Protein AF-A0AAI9HNL2-F1 (afdb_monomer_lite)

Sequence (104 aa):
MLNRLVLVAGIALSFVAQSASLQGQQGGVINFYGALTEAPCTYKVSGNNVNAECYRSGETAKYNSSVQTDNKLNGTLIPDNIGEVNITPVSSDSEKHIVTVSYR

Organism: Morganella morganii (NCBI:txid582)

pLDDT: mean 80.94, std 11.44, range [54.16, 94.12]

Secondary structure (DSSP, 8-state):
-HHHHHHHHHHHHHHHHHHHTTTT----PPPP----PPPPPEEEEETTEEEEEEEETTEEEEEEEEB-TTS-BSS-SS-TTSEEEEEEEETTEEEEEEEEEEE-

Structure (mmCIF, N/CA/C/O backbone):
data_AF-A0AAI9HNL2-F1
#
_entry.id   AF-A0AAI9HNL2-F1
#
loop_
_atom_site.group_PDB
_atom_site.id
_atom_site.type_symbol
_atom_site.label_atom_id
_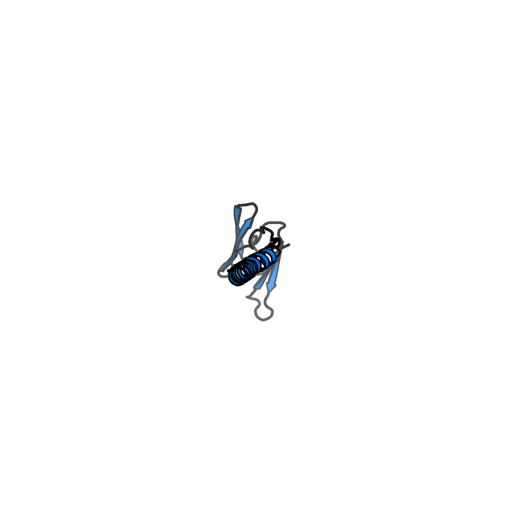atom_site.label_alt_id
_atom_site.label_comp_id
_atom_site.label_asym_id
_atom_site.label_entity_id
_atom_site.label_seq_id
_atom_site.pdbx_PDB_ins_code
_atom_site.Cartn_x
_atom_site.Cartn_y
_atom_site.Cartn_z
_atom_site.occupancy
_atom_site.B_iso_or_equiv
_atom_site.auth_seq_id
_atom_site.auth_comp_id
_atom_site.auth_asym_id
_atom_site.auth_atom_id
_atom_site.pdbx_PDB_model_num
ATOM 1 N N . MET A 1 1 ? 40.987 -43.021 -65.525 1.00 60.62 1 MET A N 1
ATOM 2 C CA . MET A 1 1 ? 41.093 -41.792 -64.698 1.00 60.62 1 MET A CA 1
ATOM 3 C C . MET A 1 1 ? 39.795 -40.981 -64.666 1.00 60.62 1 MET A C 1
ATOM 5 O O . MET A 1 1 ? 39.474 -40.447 -63.614 1.00 60.62 1 MET A O 1
ATOM 9 N N . LEU A 1 2 ? 39.003 -40.969 -65.747 1.00 68.19 2 LEU A N 1
ATOM 10 C CA . LEU A 1 2 ? 37.730 -40.237 -65.840 1.00 68.19 2 LEU A CA 1
ATOM 11 C C . LEU A 1 2 ? 36.677 -40.633 -64.779 1.00 68.19 2 LEU A C 1
ATOM 13 O O . LEU A 1 2 ? 36.124 -39.763 -64.118 1.00 68.19 2 LEU A O 1
ATOM 17 N N . ASN A 1 3 ? 36.486 -41.934 -64.514 1.00 63.53 3 ASN A N 1
ATOM 18 C CA . ASN A 1 3 ? 35.524 -42.409 -63.501 1.00 63.53 3 ASN A CA 1
ATOM 19 C C . ASN A 1 3 ? 35.817 -41.921 -62.073 1.00 63.53 3 ASN A C 1
ATOM 21 O O . ASN A 1 3 ? 34.895 -41.753 -61.285 1.00 63.53 3 ASN A O 1
ATOM 25 N N . ARG A 1 4 ? 37.090 -41.688 -61.726 1.00 68.50 4 ARG A N 1
ATOM 26 C CA . ARG A 1 4 ? 37.469 -41.182 -60.397 1.00 68.50 4 ARG A CA 1
ATOM 27 C C . ARG A 1 4 ? 37.178 -39.690 -60.251 1.00 68.50 4 ARG A C 1
ATOM 29 O O . ARG A 1 4 ? 36.759 -39.267 -59.183 1.00 68.50 4 ARG A O 1
ATOM 36 N N . LEU A 1 5 ? 37.344 -38.919 -61.326 1.00 71.44 5 LEU A N 1
ATOM 37 C CA . LEU A 1 5 ? 37.022 -37.489 -61.358 1.00 71.44 5 LEU A CA 1
ATOM 38 C C . LEU A 1 5 ? 35.517 -37.239 -61.220 1.00 71.44 5 LEU A C 1
ATOM 40 O O . LEU A 1 5 ? 35.119 -36.370 -60.453 1.00 71.44 5 LEU A O 1
ATOM 44 N N . VAL A 1 6 ? 34.686 -38.047 -61.886 1.00 74.19 6 VAL A N 1
ATOM 45 C CA . VAL A 1 6 ? 33.217 -37.954 -61.782 1.00 74.19 6 VAL A CA 1
ATOM 46 C C . VAL A 1 6 ? 32.737 -38.256 -60.360 1.00 74.19 6 VAL A C 1
ATOM 48 O O . VAL A 1 6 ? 31.861 -37.570 -59.842 1.00 74.19 6 VAL A O 1
ATOM 51 N N . LEU A 1 7 ? 33.348 -39.241 -59.700 1.00 71.12 7 LEU A N 1
ATOM 52 C CA . LEU A 1 7 ? 32.983 -39.644 -58.341 1.00 71.12 7 LEU A CA 1
ATOM 53 C C . LEU A 1 7 ? 33.368 -38.572 -57.307 1.00 71.12 7 LEU A C 1
ATOM 55 O O . LEU A 1 7 ? 32.564 -38.230 -56.443 1.00 71.12 7 LEU A O 1
ATOM 59 N N . VAL A 1 8 ? 34.559 -37.980 -57.442 1.00 72.75 8 VAL A N 1
ATOM 60 C CA . VAL A 1 8 ? 35.010 -36.867 -56.586 1.00 72.75 8 VAL A CA 1
ATOM 61 C C . VAL A 1 8 ? 34.155 -35.616 -56.807 1.00 72.75 8 VAL A C 1
ATOM 63 O O . VAL A 1 8 ? 33.771 -34.964 -55.837 1.00 72.75 8 VAL A O 1
ATOM 66 N N . ALA A 1 9 ? 33.794 -35.313 -58.057 1.00 71.69 9 ALA A N 1
ATOM 67 C CA . ALA A 1 9 ? 32.906 -34.197 -58.373 1.00 71.69 9 ALA A CA 1
ATOM 68 C C . ALA A 1 9 ? 31.492 -34.403 -57.803 1.00 71.69 9 ALA A C 1
ATOM 70 O O . ALA A 1 9 ? 30.932 -33.478 -57.220 1.00 71.69 9 ALA A O 1
ATOM 71 N N . GLY A 1 10 ? 30.935 -35.615 -57.900 1.00 69.38 10 GLY A N 1
ATOM 72 C CA . GLY A 1 10 ? 29.623 -35.943 -57.333 1.00 69.38 10 GLY A CA 1
ATOM 73 C C . GLY A 1 10 ? 29.584 -35.804 -55.809 1.00 69.38 10 GLY A C 1
ATOM 74 O O . GLY A 1 10 ? 28.655 -35.208 -55.264 1.00 69.38 10 GLY A O 1
ATOM 75 N N . ILE A 1 11 ? 30.629 -36.274 -55.120 1.00 68.75 11 ILE A N 1
ATOM 76 C CA . ILE A 1 11 ? 30.765 -36.116 -53.666 1.00 68.75 11 ILE A CA 1
ATOM 77 C C . ILE A 1 11 ? 30.866 -34.628 -53.297 1.00 68.75 11 ILE A C 1
ATOM 79 O O . ILE A 1 11 ? 30.130 -34.172 -52.427 1.00 68.75 11 ILE A O 1
ATOM 83 N N . ALA A 1 12 ? 31.701 -33.850 -53.991 1.00 64.12 12 ALA A N 1
ATOM 84 C CA . ALA A 1 12 ? 31.857 -32.419 -53.723 1.00 64.12 12 ALA A CA 1
ATOM 85 C C . ALA A 1 12 ? 30.545 -31.636 -53.918 1.00 64.12 12 ALA A C 1
ATOM 87 O O . ALA A 1 12 ? 30.173 -30.832 -53.065 1.00 64.12 12 ALA A O 1
ATOM 88 N N . LEU A 1 13 ? 29.800 -31.917 -54.992 1.00 62.84 13 LEU A N 1
ATOM 89 C CA . LEU A 1 13 ? 28.517 -31.264 -55.284 1.00 62.84 13 LEU A CA 1
ATOM 90 C C . LEU A 1 13 ? 27.426 -31.606 -54.253 1.00 62.84 13 LEU A C 1
ATOM 92 O O . LEU A 1 13 ? 26.567 -30.770 -53.966 1.00 62.84 13 LEU A O 1
ATOM 96 N N . SER A 1 14 ? 27.493 -32.793 -53.643 1.00 61.06 14 SER A N 1
ATOM 97 C CA . SER A 1 14 ? 26.554 -33.232 -52.598 1.00 61.06 14 SER A CA 1
ATOM 98 C C . SER A 1 14 ? 26.650 -32.385 -51.323 1.00 61.06 14 SER A C 1
ATOM 100 O O . SER A 1 14 ? 25.631 -32.129 -50.680 1.00 61.06 14 SER A O 1
ATOM 102 N N . PHE A 1 15 ? 27.856 -31.926 -50.964 1.00 60.06 15 PHE A N 1
ATOM 103 C CA . PHE A 1 15 ? 28.084 -31.081 -49.785 1.00 60.06 15 PHE A CA 1
ATOM 104 C C . PHE A 1 15 ? 27.625 -29.634 -50.001 1.00 60.06 15 PHE A C 1
ATOM 106 O O . PHE A 1 15 ? 27.078 -29.014 -49.089 1.00 60.06 15 PHE A O 1
ATOM 113 N N . VAL A 1 16 ? 27.782 -29.105 -51.219 1.00 60.91 16 VAL A N 1
ATOM 114 C CA . VAL A 1 16 ? 27.367 -27.731 -51.549 1.00 60.91 16 VAL A CA 1
ATOM 115 C C . VAL A 1 16 ? 25.838 -27.604 -51.536 1.00 60.91 16 VAL A C 1
ATOM 117 O O . VAL A 1 16 ? 25.308 -26.641 -50.983 1.00 60.91 16 VAL A O 1
ATOM 120 N N . ALA A 1 17 ? 25.114 -28.613 -52.033 1.00 59.00 17 ALA A N 1
ATOM 121 C CA . ALA A 1 17 ? 23.648 -28.623 -52.032 1.00 59.00 17 ALA A CA 1
ATOM 122 C C . ALA A 1 17 ? 2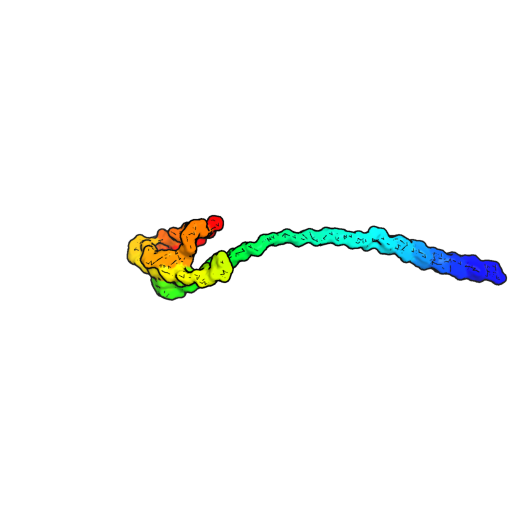3.032 -28.607 -50.615 1.00 59.00 17 ALA A C 1
ATOM 124 O O . ALA A 1 17 ? 22.017 -27.951 -50.394 1.00 59.00 17 ALA A O 1
ATOM 125 N N . GLN A 1 18 ? 23.667 -29.268 -49.640 1.00 54.84 18 GLN A N 1
ATOM 126 C CA . GLN A 1 18 ? 23.195 -29.313 -48.245 1.00 54.84 18 GLN A CA 1
ATOM 127 C C . GLN A 1 18 ? 23.475 -28.009 -47.478 1.00 54.84 18 GLN A C 1
ATOM 129 O O . GLN A 1 18 ? 22.719 -27.638 -46.579 1.00 54.84 18 GLN A O 1
ATOM 134 N N . SER A 1 19 ? 24.527 -27.272 -47.851 1.00 56.03 19 SER A N 1
ATOM 135 C CA . SER A 1 19 ? 24.809 -25.950 -47.271 1.00 56.03 19 SER A CA 1
ATOM 136 C C . SER A 1 19 ? 23.827 -24.865 -47.732 1.00 56.03 19 SER A C 1
ATOM 138 O O . SER A 1 19 ? 23.500 -23.966 -46.957 1.00 56.03 19 SER A O 1
ATOM 140 N N . ALA A 1 20 ? 23.285 -24.989 -48.950 1.00 55.91 20 ALA A N 1
ATOM 141 C CA . ALA A 1 20 ? 22.291 -24.061 -49.488 1.00 55.91 20 ALA A CA 1
ATOM 142 C C . ALA A 1 20 ? 20.913 -24.208 -48.811 1.00 55.91 20 ALA A C 1
ATOM 144 O O . ALA A 1 20 ? 20.202 -23.221 -48.631 1.00 55.91 20 ALA A O 1
ATOM 145 N N . SER A 1 21 ? 20.542 -25.417 -48.362 1.00 54.16 21 SER A N 1
ATOM 146 C CA . SER A 1 21 ? 19.265 -25.656 -47.665 1.00 54.16 21 SER A CA 1
ATOM 147 C C . SER A 1 21 ? 19.193 -25.081 -46.244 1.00 54.16 21 SER A C 1
ATOM 149 O O . SER A 1 21 ? 18.101 -24.948 -45.702 1.00 54.16 21 SER A O 1
ATOM 151 N N . LEU A 1 22 ? 20.327 -24.706 -45.641 1.00 54.31 22 LEU A N 1
ATOM 152 C CA . LEU A 1 22 ? 20.383 -24.110 -44.297 1.00 54.31 22 LEU A CA 1
ATOM 153 C C . LEU A 1 22 ? 20.330 -22.573 -44.308 1.00 54.31 22 LEU A C 1
ATOM 155 O O . LEU A 1 22 ? 20.127 -21.961 -43.263 1.00 54.31 22 LEU A O 1
ATOM 159 N N . GLN A 1 23 ? 20.455 -21.934 -45.475 1.00 55.44 23 GLN A N 1
ATOM 160 C CA . GLN A 1 23 ? 20.385 -20.471 -45.612 1.00 55.44 23 GLN A CA 1
ATOM 161 C C . GLN A 1 23 ? 18.955 -19.908 -45.507 1.00 55.44 23 GLN A C 1
ATOM 163 O O . GLN A 1 23 ? 18.787 -18.691 -45.406 1.00 55.44 23 GLN A O 1
ATOM 168 N N . GLY A 1 24 ? 17.939 -20.780 -45.512 1.00 56.44 24 GLY A N 1
ATOM 169 C CA . GLY A 1 24 ? 16.520 -20.412 -45.479 1.00 56.44 24 GLY A CA 1
ATOM 170 C C . GLY A 1 24 ? 15.890 -20.317 -44.088 1.00 56.44 24 GLY A C 1
ATOM 171 O O . GLY A 1 24 ? 14.786 -19.796 -43.972 1.00 56.44 24 GLY A O 1
ATOM 172 N N . GLN A 1 25 ? 16.564 -20.769 -43.027 1.00 61.84 25 GLN A N 1
ATOM 173 C CA . GLN A 1 25 ? 16.035 -20.667 -41.663 1.00 61.84 25 GLN A CA 1
ATOM 174 C C . GLN A 1 25 ? 16.663 -19.472 -40.944 1.00 61.84 25 GLN A C 1
ATOM 176 O O . GLN A 1 25 ? 17.417 -19.611 -39.984 1.00 61.84 25 GLN A O 1
ATOM 181 N N . GLN A 1 26 ? 16.394 -18.275 -41.466 1.00 68.19 26 GLN A N 1
ATOM 182 C CA . GLN A 1 26 ? 16.798 -17.025 -40.829 1.00 68.19 26 GLN A CA 1
ATOM 183 C C . GLN A 1 26 ? 15.741 -16.624 -39.800 1.00 68.19 26 GLN A C 1
ATOM 185 O O . GLN A 1 26 ? 14.543 -16.682 -40.068 1.00 68.19 26 GLN A O 1
ATOM 190 N N . GLY A 1 27 ? 16.217 -16.318 -38.592 1.00 74.06 27 GLY A N 1
ATOM 191 C CA . GLY A 1 27 ? 15.416 -16.130 -37.387 1.00 74.06 27 GLY A CA 1
ATOM 192 C C . GLY A 1 27 ? 14.294 -15.095 -37.499 1.00 74.06 27 GLY A C 1
ATOM 193 O O . GLY A 1 27 ? 14.252 -14.263 -38.399 1.00 74.06 27 GLY A O 1
ATOM 194 N N . GLY A 1 28 ? 13.369 -15.169 -36.543 1.00 80.12 28 GLY A N 1
ATOM 195 C CA . GLY A 1 28 ? 12.227 -14.264 -36.435 1.00 80.12 28 GLY A CA 1
ATOM 196 C C . GLY A 1 28 ? 12.467 -13.088 -35.488 1.00 80.12 28 GLY A C 1
ATOM 197 O O . GLY A 1 28 ? 13.501 -12.983 -34.830 1.00 80.12 28 GLY A O 1
ATOM 198 N N . VAL A 1 29 ? 11.468 -12.212 -35.395 1.00 85.50 29 VAL A N 1
ATOM 199 C CA . VAL A 1 29 ? 11.450 -11.082 -34.458 1.00 85.50 29 VAL A CA 1
ATOM 200 C C . VAL A 1 29 ? 10.771 -11.512 -33.158 1.00 85.50 29 VAL A C 1
ATOM 202 O O . VAL A 1 29 ? 9.649 -12.016 -33.187 1.00 85.50 29 VAL A O 1
ATOM 205 N N . ILE A 1 30 ? 11.426 -11.274 -32.019 1.00 82.75 30 ILE A N 1
ATOM 206 C CA . ILE A 1 30 ? 10.798 -11.366 -30.696 1.00 82.75 30 ILE A CA 1
ATOM 207 C C . ILE A 1 30 ? 10.457 -9.948 -30.250 1.00 82.75 30 ILE A C 1
ATOM 209 O O . ILE A 1 30 ? 11.346 -9.113 -30.100 1.00 82.75 30 ILE A O 1
ATOM 213 N N . ASN A 1 31 ? 9.171 -9.687 -30.028 1.00 87.88 31 ASN A N 1
ATOM 214 C CA . ASN A 1 31 ? 8.704 -8.432 -29.453 1.00 87.88 31 ASN A CA 1
ATOM 215 C C . ASN A 1 31 ? 8.406 -8.642 -27.968 1.00 87.88 31 ASN A C 1
ATOM 217 O O . ASN A 1 31 ? 7.630 -9.529 -27.611 1.00 87.88 31 ASN A O 1
ATOM 221 N N . PHE A 1 32 ? 9.009 -7.816 -27.115 1.00 90.00 32 PHE A N 1
ATOM 222 C CA . PHE A 1 32 ? 8.717 -7.771 -25.685 1.00 90.00 32 PHE A CA 1
ATOM 223 C C . PHE A 1 32 ? 7.826 -6.569 -25.393 1.00 90.00 32 PHE A C 1
ATOM 225 O O . PHE A 1 32 ? 8.108 -5.459 -25.841 1.00 90.00 32 PHE A O 1
ATOM 232 N N . TYR A 1 33 ? 6.773 -6.792 -24.614 1.00 89.62 33 TYR A N 1
ATOM 233 C CA . TYR A 1 33 ? 5.856 -5.752 -24.165 1.00 89.62 33 TYR A CA 1
ATOM 234 C C . TYR A 1 33 ? 5.836 -5.734 -22.641 1.00 89.62 33 TYR A C 1
ATOM 236 O O . TYR A 1 33 ? 5.791 -6.784 -22.002 1.00 89.62 33 TYR A O 1
ATOM 244 N N . GLY A 1 34 ? 5.860 -4.538 -22.064 1.00 83.38 34 GLY A N 1
ATOM 245 C CA . GLY A 1 34 ? 5.794 -4.334 -20.625 1.00 83.38 34 GLY A CA 1
ATOM 246 C C . GLY A 1 34 ? 5.577 -2.864 -20.296 1.00 83.38 34 GLY A C 1
ATOM 247 O O . GLY A 1 34 ? 5.790 -1.992 -21.138 1.00 83.38 34 GLY A O 1
ATOM 248 N N . ALA A 1 35 ? 5.152 -2.601 -19.067 1.00 82.69 35 ALA A N 1
ATOM 249 C CA . ALA A 1 35 ? 5.050 -1.263 -18.508 1.00 82.69 35 ALA A CA 1
ATOM 250 C C . ALA A 1 35 ? 5.894 -1.197 -17.234 1.00 82.69 35 ALA A C 1
ATOM 252 O O . ALA A 1 35 ? 5.896 -2.136 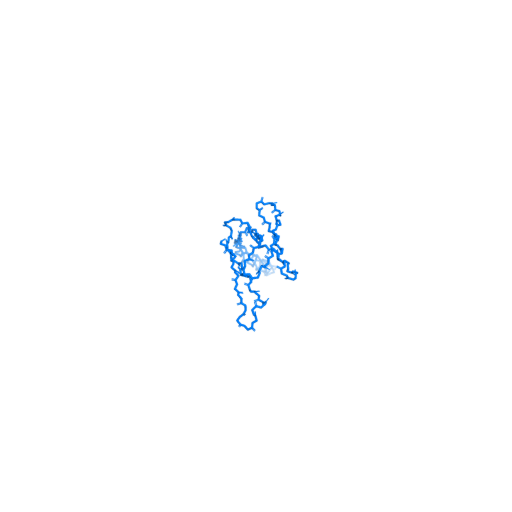-16.438 1.00 82.69 35 ALA A O 1
ATOM 253 N N . LEU A 1 36 ? 6.602 -0.084 -17.037 1.00 74.88 36 LEU A N 1
ATOM 254 C CA . LEU A 1 36 ? 7.216 0.228 -15.751 1.00 74.88 36 LEU A CA 1
ATOM 255 C C . LEU A 1 36 ? 6.135 0.842 -14.866 1.00 74.88 36 LEU A C 1
ATOM 257 O O . LEU A 1 36 ? 5.870 2.040 -14.935 1.00 74.88 36 LEU A O 1
ATOM 261 N N . THR A 1 37 ? 5.467 0.000 -14.084 1.00 80.50 37 THR A N 1
ATOM 262 C CA . THR A 1 37 ? 4.505 0.450 -13.080 1.00 80.50 37 THR A CA 1
ATOM 263 C C . THR A 1 37 ? 5.208 0.606 -11.745 1.00 80.50 37 THR A C 1
ATOM 265 O O . THR A 1 37 ? 5.983 -0.258 -11.332 1.00 80.50 37 THR A O 1
ATOM 268 N N . GLU A 1 38 ? 4.913 1.689 -11.047 1.00 81.00 38 GLU A N 1
ATOM 269 C CA . GLU A 1 38 ? 5.339 1.861 -9.664 1.00 81.00 38 GLU A CA 1
ATOM 270 C C . GLU A 1 38 ? 4.780 0.744 -8.770 1.00 81.00 38 GLU A C 1
ATOM 272 O O . GLU A 1 38 ? 3.644 0.292 -8.948 1.00 81.00 38 GLU A O 1
ATOM 277 N N . ALA A 1 39 ? 5.588 0.305 -7.805 1.00 80.06 39 ALA A N 1
ATOM 278 C CA . ALA A 1 39 ? 5.235 -0.774 -6.892 1.00 80.06 39 ALA A CA 1
ATOM 279 C C . ALA A 1 39 ? 4.023 -0.412 -6.004 1.00 80.06 39 ALA A C 1
ATOM 281 O O . ALA A 1 39 ? 3.803 0.765 -5.700 1.00 80.06 39 ALA A O 1
ATOM 282 N N . PRO A 1 40 ? 3.241 -1.409 -5.544 1.00 81.12 40 PRO A N 1
ATOM 283 C CA . PRO A 1 40 ? 2.231 -1.181 -4.513 1.00 81.12 40 PRO A CA 1
ATOM 284 C C . PRO A 1 40 ? 2.884 -0.699 -3.208 1.00 81.12 40 PRO A C 1
ATOM 286 O O . PRO A 1 40 ? 4.076 -0.915 -2.975 1.00 81.12 40 PRO A O 1
ATOM 289 N N . CYS A 1 41 ? 2.104 -0.060 -2.334 1.00 88.62 41 CYS A N 1
ATOM 290 C CA . CYS A 1 41 ? 2.622 0.358 -1.034 1.00 88.62 41 CYS A CA 1
ATOM 291 C C . CYS A 1 41 ? 2.924 -0.862 -0.150 1.00 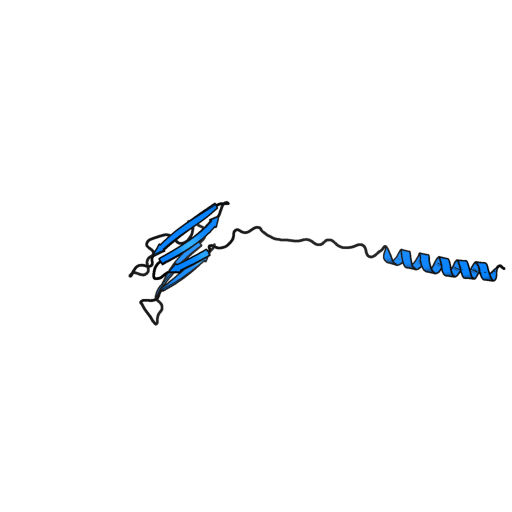88.62 41 CYS A C 1
ATOM 293 O O . CYS A 1 41 ? 2.220 -1.872 -0.191 1.00 88.62 41 CYS A O 1
ATOM 295 N N . THR A 1 42 ? 3.953 -0.755 0.686 1.00 91.56 42 THR A N 1
ATOM 296 C CA . THR A 1 42 ? 4.284 -1.759 1.704 1.00 91.56 42 THR A CA 1
ATOM 297 C C . THR A 1 42 ? 3.611 -1.398 3.019 1.00 91.56 42 THR A C 1
ATOM 299 O O . THR A 1 42 ? 3.673 -0.244 3.429 1.00 91.56 42 THR A O 1
ATOM 302 N N . TYR A 1 43 ? 3.014 -2.375 3.706 1.00 90.56 43 TYR A N 1
ATOM 303 C CA . TYR A 1 43 ? 2.291 -2.159 4.962 1.00 90.56 43 TYR A CA 1
ATOM 304 C C . TYR A 1 43 ? 2.934 -2.911 6.126 1.00 90.56 43 TYR A C 1
ATOM 306 O O . TYR A 1 43 ? 3.300 -4.081 6.006 1.00 90.56 43 TYR A O 1
ATOM 314 N N . LYS A 1 44 ? 3.012 -2.253 7.284 1.00 93.19 44 LYS A N 1
ATOM 315 C CA . LYS A 1 44 ? 3.423 -2.848 8.556 1.00 93.19 44 LYS A CA 1
ATOM 316 C C . LYS A 1 44 ? 2.387 -2.529 9.626 1.00 93.19 44 LYS A C 1
ATOM 318 O O . LYS A 1 44 ? 2.117 -1.363 9.903 1.00 93.19 44 LYS A O 1
ATOM 323 N N . VAL A 1 45 ? 1.847 -3.571 10.250 1.00 90.00 45 VAL A N 1
ATOM 324 C CA . VAL A 1 45 ? 0.846 -3.460 11.318 1.00 90.00 45 VAL A CA 1
ATOM 325 C C . VAL A 1 45 ? 1.494 -3.778 12.664 1.00 90.00 45 VAL A C 1
ATOM 327 O O . VAL A 1 45 ? 2.249 -4.744 12.779 1.00 90.00 45 VAL A O 1
ATOM 330 N N . SER A 1 46 ? 1.220 -2.958 13.678 1.00 90.00 46 SER A N 1
ATOM 331 C CA . SER A 1 46 ? 1.685 -3.154 15.055 1.00 90.00 46 SER A CA 1
ATOM 332 C C . SER A 1 46 ? 0.624 -2.660 16.038 1.00 90.00 46 SER A C 1
ATOM 334 O O . SER A 1 46 ? 0.471 -1.454 16.241 1.00 90.00 46 SER A O 1
ATOM 336 N N . GLY A 1 47 ? -0.105 -3.590 16.661 1.00 87.75 47 GLY A N 1
ATOM 337 C CA . GLY A 1 47 ? -1.303 -3.257 17.437 1.00 87.75 47 GLY A CA 1
ATOM 338 C C . GLY A 1 47 ? -2.350 -2.585 16.543 1.00 87.75 47 GLY A C 1
ATOM 339 O O . GLY A 1 47 ? -2.592 -3.049 15.432 1.00 87.75 47 GLY A O 1
ATOM 340 N N . ASN A 1 48 ? -2.905 -1.458 16.993 1.00 87.50 48 ASN A N 1
ATOM 341 C CA . ASN A 1 48 ? -3.870 -0.662 16.222 1.00 87.50 48 ASN A CA 1
ATOM 342 C C . ASN A 1 48 ? -3.215 0.277 15.199 1.00 87.50 48 ASN A C 1
ATOM 344 O O . ASN A 1 48 ? -3.922 0.984 14.484 1.00 87.50 48 ASN A O 1
ATOM 348 N N . ASN A 1 49 ? -1.881 0.316 15.130 1.00 90.69 49 ASN A N 1
ATOM 349 C CA . ASN A 1 49 ? -1.165 1.191 14.211 1.00 90.69 49 ASN A CA 1
ATOM 350 C C . ASN A 1 49 ? -0.846 0.469 12.903 1.00 90.69 49 ASN A C 1
ATOM 352 O O . ASN A 1 49 ? -0.346 -0.660 12.900 1.00 90.69 49 ASN A O 1
ATOM 356 N N . VAL A 1 50 ? -1.086 1.163 11.798 1.00 91.50 50 VAL A N 1
ATOM 357 C CA . VAL A 1 50 ? -0.794 0.726 10.439 1.00 91.50 50 VAL A CA 1
ATOM 358 C C . VAL A 1 50 ? 0.102 1.779 9.801 1.00 91.50 50 VAL A C 1
ATOM 360 O O . VAL A 1 50 ? -0.292 2.934 9.646 1.00 91.50 50 VAL A O 1
ATOM 363 N N . ASN A 1 51 ? 1.308 1.368 9.426 1.00 93.50 51 ASN A N 1
ATOM 364 C CA . ASN A 1 51 ? 2.250 2.207 8.697 1.00 93.50 51 ASN A CA 1
ATOM 365 C C . ASN A 1 51 ? 2.347 1.707 7.259 1.00 93.50 51 ASN A C 1
ATOM 367 O O . ASN A 1 51 ? 2.518 0.507 7.034 1.00 93.50 51 ASN A O 1
ATOM 371 N N . ALA A 1 52 ? 2.263 2.623 6.305 1.00 93.00 52 ALA A N 1
ATOM 372 C CA . ALA A 1 52 ? 2.395 2.358 4.887 1.00 93.00 52 ALA A CA 1
ATOM 373 C C . ALA A 1 52 ? 3.572 3.143 4.298 1.00 93.00 52 ALA A C 1
ATOM 375 O O . ALA A 1 52 ? 3.785 4.307 4.633 1.00 93.00 52 ALA A O 1
ATOM 376 N N . GLU A 1 53 ? 4.321 2.518 3.398 1.00 94.12 53 GLU A N 1
ATOM 377 C CA . GLU A 1 53 ? 5.367 3.167 2.608 1.00 94.12 53 GLU A CA 1
ATOM 378 C C . GLU A 1 53 ? 5.031 3.016 1.126 1.00 94.12 53 GLU A C 1
ATOM 380 O O . GLU A 1 53 ? 4.895 1.899 0.626 1.00 94.12 53 GLU A O 1
ATOM 385 N N . CYS A 1 54 ? 4.871 4.136 0.426 1.00 91.25 54 CYS A N 1
ATOM 386 C CA . CYS A 1 54 ? 4.498 4.167 -0.985 1.00 91.25 54 CYS A CA 1
ATOM 387 C C . CYS A 1 54 ? 5.615 4.827 -1.796 1.00 91.25 54 CYS A C 1
ATOM 389 O O . CYS A 1 54 ? 6.017 5.946 -1.479 1.00 91.25 54 CYS A O 1
ATOM 391 N N . TYR A 1 55 ? 6.083 4.159 -2.852 1.00 89.88 55 TYR A N 1
ATOM 392 C CA . TYR A 1 55 ? 7.001 4.749 -3.826 1.00 89.88 55 TYR A CA 1
ATOM 393 C C . TYR A 1 55 ? 6.201 5.329 -4.993 1.00 89.88 55 TYR A C 1
ATOM 395 O O . TYR A 1 55 ? 5.602 4.566 -5.752 1.00 89.88 55 TYR A O 1
ATOM 403 N N . A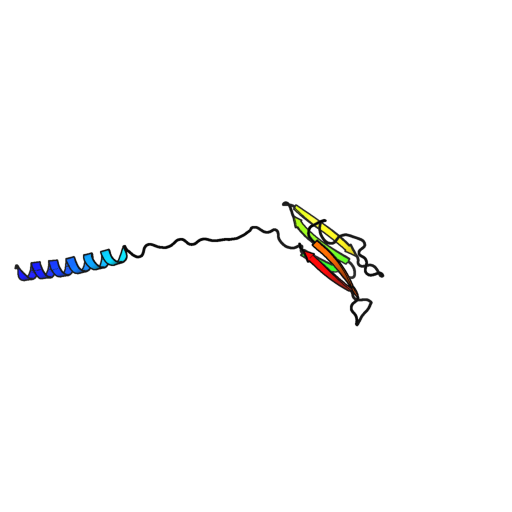RG A 1 56 ? 6.151 6.660 -5.103 1.00 86.25 56 ARG A N 1
ATOM 404 C CA . ARG A 1 56 ? 5.360 7.402 -6.097 1.00 86.25 56 ARG A CA 1
ATOM 405 C C . ARG A 1 56 ? 6.134 8.616 -6.597 1.00 86.25 56 ARG A C 1
ATOM 407 O O . ARG A 1 56 ? 6.782 9.299 -5.810 1.00 86.25 56 ARG A O 1
ATOM 414 N N . SER A 1 57 ? 6.056 8.907 -7.891 1.00 85.50 57 SER A N 1
ATOM 415 C CA . SER A 1 57 ? 6.701 10.064 -8.527 1.00 85.50 57 SER A CA 1
ATOM 416 C C . SER A 1 57 ? 8.212 10.148 -8.266 1.00 85.50 57 SER A C 1
ATOM 418 O O . SER A 1 57 ? 8.779 11.235 -8.183 1.00 85.50 57 SER A O 1
ATOM 420 N N . GLY A 1 58 ? 8.872 8.994 -8.125 1.00 86.88 58 GLY A N 1
ATOM 421 C CA . GLY A 1 58 ? 10.303 8.906 -7.827 1.00 86.88 58 GLY A CA 1
ATOM 422 C C . GLY A 1 58 ? 10.676 9.032 -6.344 1.00 86.88 58 GLY A C 1
ATOM 423 O O . GLY A 1 58 ? 11.863 8.952 -6.023 1.00 86.88 58 GLY A O 1
ATOM 424 N N . GLU A 1 59 ? 9.704 9.189 -5.442 1.00 89.00 59 GLU A N 1
ATOM 425 C CA . GLU A 1 59 ? 9.925 9.434 -4.014 1.00 89.00 59 GLU A CA 1
ATOM 426 C C . GLU A 1 59 ? 9.222 8.394 -3.124 1.00 89.00 59 GLU A C 1
ATOM 428 O O . GLU A 1 59 ? 8.146 7.889 -3.445 1.00 89.00 59 GLU A O 1
ATOM 433 N N . THR A 1 60 ? 9.832 8.074 -1.977 1.00 91.12 60 THR A N 1
ATOM 434 C CA . THR A 1 60 ? 9.215 7.229 -0.944 1.00 91.12 60 THR A CA 1
ATOM 435 C C . THR A 1 60 ? 8.530 8.101 0.100 1.00 91.12 60 THR A C 1
ATOM 437 O O . THR A 1 60 ? 9.198 8.742 0.912 1.00 91.12 60 THR A O 1
ATOM 440 N N . ALA A 1 61 ? 7.201 8.054 0.142 1.00 90.94 61 ALA A N 1
ATOM 441 C CA . ALA A 1 61 ? 6.402 8.707 1.173 1.00 90.94 61 ALA A CA 1
ATOM 442 C C . ALA A 1 61 ? 5.926 7.694 2.226 1.00 90.94 61 ALA A C 1
ATOM 444 O O . ALA A 1 61 ? 5.566 6.557 1.903 1.00 90.94 61 ALA A O 1
ATOM 445 N N . LYS A 1 62 ? 5.916 8.116 3.497 1.00 93.62 62 LYS A N 1
ATOM 446 C CA . LYS A 1 62 ? 5.447 7.307 4.632 1.00 93.62 62 LYS A CA 1
ATOM 447 C C . LYS A 1 62 ? 4.124 7.841 5.160 1.00 93.62 62 LYS A C 1
ATOM 449 O O . LYS A 1 62 ? 3.982 9.043 5.372 1.00 93.62 62 LYS A O 1
ATOM 454 N N . TYR A 1 63 ? 3.198 6.934 5.430 1.00 92.19 63 TYR A N 1
ATOM 455 C CA . TYR A 1 63 ? 1.860 7.229 5.916 1.00 92.19 63 TYR A CA 1
ATOM 456 C C . TYR A 1 63 ? 1.609 6.418 7.180 1.00 92.19 63 TYR A C 1
ATOM 458 O O . TYR A 1 63 ? 1.717 5.196 7.167 1.00 92.19 63 TYR A O 1
ATOM 466 N N . ASN A 1 64 ? 1.288 7.096 8.276 1.00 92.44 64 ASN A N 1
ATOM 467 C CA . ASN A 1 64 ? 1.035 6.452 9.557 1.00 92.44 64 ASN A CA 1
ATOM 468 C C . ASN A 1 64 ? -0.419 6.682 9.937 1.00 92.44 64 ASN A C 1
ATOM 470 O O . ASN A 1 64 ? -0.902 7.817 9.909 1.00 92.44 64 ASN A O 1
ATOM 474 N N . SER A 1 65 ? -1.099 5.616 10.335 1.00 92.19 65 SER A N 1
ATOM 475 C CA . SER A 1 65 ? -2.466 5.706 10.814 1.00 92.19 65 SER A CA 1
ATOM 476 C C . SER A 1 65 ? -2.714 4.759 11.978 1.00 92.19 65 SER A C 1
ATOM 478 O O . SER A 1 65 ? -1.981 3.795 12.194 1.00 92.19 65 SER A O 1
ATOM 480 N N . SER A 1 66 ? -3.754 5.054 12.747 1.00 90.88 66 SER A N 1
ATOM 481 C CA . SER A 1 66 ? -4.182 4.257 13.891 1.00 90.88 66 SER A CA 1
ATOM 482 C C . SER A 1 66 ? -5.683 4.039 13.822 1.00 90.88 66 SER A C 1
ATOM 484 O O . SER A 1 66 ? -6.424 4.999 13.577 1.00 90.88 66 SER A O 1
ATOM 486 N N . VAL A 1 67 ? -6.118 2.795 14.024 1.00 88.62 67 VAL A N 1
ATOM 487 C CA . VAL A 1 67 ? -7.536 2.433 14.063 1.00 88.62 67 VAL A CA 1
ATOM 488 C C . VAL A 1 67 ? -8.115 2.805 15.425 1.00 88.62 67 VAL A C 1
ATOM 490 O O . VAL A 1 67 ? -7.652 2.327 16.465 1.00 88.62 67 VAL A O 1
ATOM 493 N N . GLN A 1 68 ? -9.125 3.668 15.392 1.00 86.50 68 GLN A N 1
ATOM 494 C CA . GLN A 1 68 ? -9.862 4.154 16.553 1.00 86.50 68 GLN A CA 1
ATOM 495 C C . GLN A 1 68 ? -11.077 3.266 16.850 1.00 86.50 68 GLN A C 1
ATOM 497 O O . GLN A 1 68 ? -11.537 2.500 16.003 1.00 86.50 68 GLN A O 1
ATOM 502 N N . THR A 1 69 ? -11.621 3.405 18.058 1.00 79.75 69 THR A N 1
ATOM 503 C CA . THR A 1 69 ? -12.754 2.621 18.581 1.00 79.75 69 THR A CA 1
ATOM 504 C C . THR A 1 69 ? -14.033 2.698 17.742 1.00 79.75 69 THR A C 1
ATOM 506 O O . THR A 1 69 ? -14.887 1.826 17.860 1.00 79.75 69 THR A O 1
ATOM 509 N N . ASP A 1 70 ? -14.181 3.702 16.879 1.00 82.25 70 ASP A N 1
ATOM 510 C CA . ASP A 1 70 ? -15.323 3.874 15.978 1.00 82.25 70 ASP A CA 1
ATOM 511 C C . ASP A 1 70 ? -15.048 3.399 14.539 1.00 82.25 70 ASP A C 1
ATOM 513 O O . ASP A 1 70 ? -15.741 3.811 13.608 1.00 82.25 70 ASP A O 1
ATOM 517 N N . ASN A 1 71 ? -14.053 2.523 14.351 1.00 81.94 71 ASN A N 1
ATOM 518 C CA . ASN A 1 71 ? -13.584 2.044 13.045 1.00 81.94 71 ASN A CA 1
ATOM 519 C C . ASN A 1 71 ? -13.083 3.167 12.121 1.00 81.94 71 ASN A C 1
ATOM 521 O O . ASN A 1 71 ? -13.072 3.007 10.900 1.00 81.94 71 ASN A O 1
ATOM 525 N N . LYS A 1 72 ? -12.663 4.310 12.672 1.00 85.12 72 LYS A N 1
ATOM 526 C CA . LYS A 1 72 ? -12.046 5.384 11.888 1.00 85.12 72 LYS A CA 1
ATOM 527 C C . LYS A 1 72 ? -10.532 5.339 11.969 1.00 85.12 72 LYS A C 1
ATOM 529 O O . LYS A 1 72 ? -9.938 4.848 12.927 1.00 85.12 72 LYS A O 1
ATOM 534 N N . LEU A 1 73 ? -9.909 5.911 10.950 1.00 88.56 73 LEU A N 1
ATOM 535 C CA . LEU A 1 73 ? -8.483 6.182 10.925 1.00 88.56 73 LEU A CA 1
ATOM 536 C C . LEU A 1 73 ? -8.213 7.597 11.432 1.00 88.56 73 LEU A C 1
ATOM 538 O O . LEU A 1 73 ? -8.852 8.545 10.984 1.00 88.56 73 LEU A O 1
ATOM 542 N N . ASN A 1 74 ? -7.221 7.750 12.307 1.00 89.69 74 ASN A N 1
ATOM 543 C CA . ASN A 1 74 ? -6.700 9.065 12.714 1.00 89.69 74 ASN A CA 1
ATOM 544 C C . ASN A 1 74 ? -5.588 9.581 11.768 1.00 89.69 74 ASN A C 1
ATOM 546 O O . ASN A 1 74 ? -4.732 10.371 12.150 1.00 89.69 74 ASN A O 1
ATOM 550 N N . GLY A 1 75 ? -5.534 9.075 10.537 1.00 86.19 75 GLY A N 1
ATOM 551 C CA . GLY A 1 75 ? -4.476 9.386 9.583 1.00 86.19 75 GLY A CA 1
ATOM 552 C C . GLY A 1 75 ? -4.679 8.686 8.247 1.00 86.19 75 GLY A C 1
ATOM 553 O O . GLY A 1 75 ? -5.598 7.886 8.074 1.00 86.19 75 GLY A O 1
ATOM 554 N N . THR A 1 76 ? -3.785 8.956 7.308 1.00 87.50 76 THR A N 1
ATOM 555 C CA . THR A 1 76 ? -3.864 8.441 5.939 1.00 87.50 76 THR A CA 1
ATOM 556 C C . THR A 1 76 ? -3.064 7.142 5.793 1.00 87.50 76 THR A C 1
ATOM 558 O O . THR A 1 76 ? -2.081 6.943 6.501 1.00 87.50 76 THR A O 1
ATOM 561 N N . LEU A 1 77 ? -3.480 6.247 4.887 1.00 89.19 77 LEU A N 1
ATOM 562 C CA . LEU A 1 77 ? -2.756 5.002 4.560 1.00 89.19 77 LEU A CA 1
ATOM 563 C C . LEU A 1 77 ? -2.201 4.948 3.133 1.00 89.19 77 LEU A C 1
ATOM 565 O O . LEU A 1 77 ? -1.378 4.085 2.839 1.00 89.19 77 LEU A O 1
ATOM 569 N N . ILE A 1 78 ? -2.660 5.831 2.249 1.00 89.56 78 ILE A N 1
ATOM 570 C CA . ILE A 1 78 ? -2.220 5.937 0.856 1.00 89.56 78 ILE A CA 1
ATOM 571 C C . ILE A 1 78 ? -2.281 7.402 0.409 1.00 89.56 78 ILE A C 1
ATOM 573 O O . ILE A 1 78 ? -3.123 8.134 0.919 1.00 89.56 78 ILE A O 1
ATOM 577 N N . PRO A 1 79 ? -1.443 7.839 -0.543 1.00 86.75 79 PRO A N 1
ATOM 578 C CA . PRO A 1 79 ? -1.569 9.156 -1.152 1.00 86.75 79 PRO A CA 1
ATOM 579 C C . PRO A 1 79 ? -2.989 9.441 -1.659 1.00 86.75 79 PRO A C 1
ATOM 581 O O . PRO A 1 79 ? -3.709 8.531 -2.084 1.00 86.75 79 PRO A O 1
ATOM 584 N N . ASP A 1 80 ? -3.365 10.717 -1.680 1.00 80.50 80 ASP A N 1
ATOM 585 C CA . ASP A 1 80 ? -4.639 11.134 -2.257 1.00 80.50 80 ASP A CA 1
ATOM 586 C C . ASP A 1 80 ? -4.723 10.723 -3.737 1.00 80.50 80 ASP A C 1
ATOM 588 O O . ASP A 1 80 ? -3.739 10.770 -4.477 1.00 80.50 80 ASP A O 1
ATOM 592 N N . ASN A 1 81 ? -5.928 10.354 -4.177 1.00 78.81 81 ASN A N 1
ATOM 593 C CA . ASN A 1 81 ? -6.279 10.015 -5.564 1.00 78.81 81 ASN A CA 1
ATOM 594 C C . ASN A 1 81 ? -5.728 8.696 -6.136 1.00 78.81 81 ASN A C 1
ATOM 596 O O . ASN A 1 81 ? -6.014 8.409 -7.296 1.00 78.81 81 ASN A O 1
ATOM 600 N N . ILE A 1 82 ? -5.009 7.866 -5.369 1.00 82.12 82 ILE A N 1
ATOM 601 C CA . ILE A 1 82 ? -4.513 6.566 -5.876 1.00 82.12 82 ILE A CA 1
ATOM 602 C C . ILE A 1 82 ? -5.350 5.358 -5.438 1.00 82.12 82 ILE A C 1
ATOM 604 O O . ILE A 1 82 ? -4.980 4.212 -5.701 1.00 82.12 82 ILE A O 1
ATOM 608 N N . GLY A 1 83 ? -6.455 5.592 -4.731 1.00 86.19 83 GLY A N 1
ATOM 609 C CA . GLY A 1 83 ? -7.270 4.517 -4.195 1.00 86.19 83 GLY A CA 1
ATOM 610 C C . GLY A 1 83 ? -8.247 4.950 -3.116 1.00 86.19 83 GLY A C 1
ATOM 611 O O . GLY A 1 83 ? -8.477 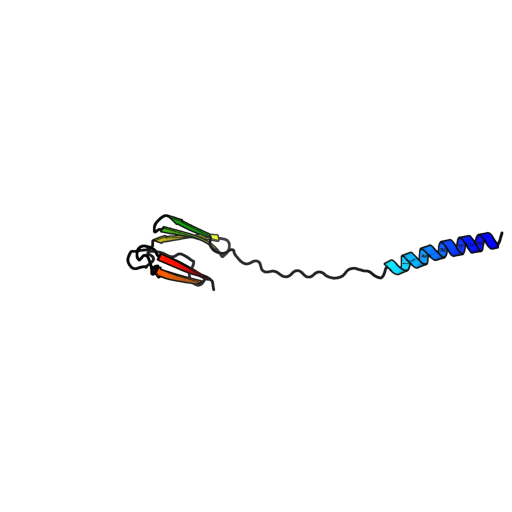6.137 -2.890 1.00 86.19 83 GLY A O 1
ATOM 612 N N . GLU A 1 84 ? -8.798 3.950 -2.442 1.00 88.38 84 GLU A N 1
ATOM 613 C CA . GLU A 1 84 ? -9.704 4.101 -1.311 1.00 88.38 84 GLU A CA 1
ATOM 614 C C . GLU A 1 84 ? -9.303 3.173 -0.168 1.00 88.38 84 GLU A C 1
ATOM 616 O O . GLU A 1 84 ? -8.743 2.091 -0.373 1.00 88.38 84 GLU A O 1
ATOM 621 N N . VAL A 1 85 ? -9.621 3.606 1.049 1.00 89.38 85 VAL A N 1
ATOM 622 C CA . VAL A 1 85 ? -9.366 2.868 2.281 1.00 89.38 85 VAL A CA 1
ATOM 623 C C . VAL A 1 85 ? -10.685 2.713 3.015 1.00 89.38 85 VAL A C 1
ATOM 625 O O . VAL A 1 85 ? -11.333 3.708 3.334 1.00 89.38 85 VAL A O 1
ATOM 628 N N . ASN A 1 86 ? -11.065 1.472 3.297 1.00 90.81 86 ASN A N 1
ATOM 629 C CA . ASN A 1 86 ? -12.272 1.157 4.048 1.00 90.81 86 ASN A CA 1
ATOM 630 C C . ASN A 1 86 ? -11.946 0.308 5.277 1.00 90.81 86 ASN A C 1
ATOM 632 O O . ASN A 1 86 ? -11.026 -0.512 5.245 1.00 90.81 86 ASN A O 1
ATOM 636 N N . ILE A 1 87 ? -12.723 0.484 6.344 1.00 89.94 87 ILE A N 1
ATOM 637 C CA . ILE A 1 87 ? -12.587 -0.290 7.579 1.00 89.94 87 ILE A CA 1
ATOM 638 C C . ILE A 1 87 ? -13.915 -0.937 7.913 1.00 89.94 87 ILE A C 1
ATOM 640 O O . ILE A 1 87 ? -14.952 -0.278 7.955 1.00 89.94 87 ILE A O 1
ATOM 644 N N . THR A 1 88 ? -13.868 -2.238 8.176 1.00 90.19 88 THR A N 1
ATOM 645 C CA . THR A 1 88 ? -15.040 -3.007 8.593 1.00 90.19 88 THR A CA 1
ATOM 646 C C . THR A 1 88 ? -14.726 -3.830 9.841 1.00 90.19 88 THR A C 1
ATOM 648 O O . THR A 1 88 ? -13.636 -4.399 9.934 1.00 90.19 88 THR A O 1
ATOM 651 N N . PRO A 1 89 ? -15.639 -3.901 10.825 1.00 87.19 89 PRO A N 1
ATOM 652 C CA . PRO A 1 89 ? -15.456 -4.770 11.980 1.00 87.19 89 PRO A CA 1
ATOM 653 C C . PRO A 1 89 ? -15.586 -6.243 11.575 1.00 87.19 89 PRO A C 1
ATOM 655 O O . PRO A 1 89 ? -16.369 -6.592 10.688 1.00 87.19 89 PRO A O 1
ATOM 658 N N . VAL A 1 90 ? -14.845 -7.121 12.250 1.00 89.00 90 VAL A N 1
ATOM 659 C CA . VAL A 1 90 ? -14.996 -8.570 12.079 1.00 89.00 90 VAL A CA 1
ATOM 660 C C . VAL A 1 90 ? -16.277 -9.013 12.782 1.00 89.00 90 VAL A C 1
ATOM 662 O O . VAL A 1 90 ? -16.475 -8.757 13.966 1.00 89.00 90 VAL A O 1
ATOM 665 N N . SER A 1 91 ? -17.157 -9.714 12.068 1.00 87.06 91 SER A N 1
ATOM 666 C CA . SER A 1 91 ? -18.482 -10.088 12.585 1.00 87.06 91 SER A CA 1
ATOM 667 C C . SER A 1 91 ? -18.443 -10.952 13.851 1.00 87.06 91 SER A C 1
ATOM 669 O O . SER A 1 91 ? -19.362 -10.885 14.661 1.00 87.06 91 SER A O 1
ATOM 671 N N . SER A 1 92 ? -17.394 -11.758 14.029 1.00 89.69 92 SER A N 1
ATOM 672 C CA . SER A 1 92 ? -17.203 -12.627 15.196 1.00 89.69 92 SER A CA 1
ATOM 673 C C . SER A 1 92 ? -16.464 -11.966 16.363 1.00 89.69 92 SER A C 1
ATOM 675 O O . SER A 1 92 ? -16.369 -12.576 17.423 1.00 89.69 92 SER A O 1
ATOM 677 N N . ASP A 1 93 ? -15.873 -10.785 16.162 1.00 85.19 93 ASP A N 1
ATOM 678 C CA . ASP A 1 93 ? -15.019 -10.117 17.147 1.00 85.19 93 ASP A CA 1
ATOM 679 C C . ASP A 1 93 ? -14.963 -8.611 16.856 1.00 85.19 93 ASP A C 1
ATOM 681 O O . ASP A 1 93 ? -14.237 -8.161 15.968 1.00 85.19 93 ASP A O 1
ATOM 685 N N . SER A 1 94 ? -15.736 -7.828 17.610 1.00 76.00 94 SER A N 1
ATOM 686 C CA . SER A 1 94 ? -15.834 -6.379 17.419 1.00 76.00 94 SER A CA 1
ATOM 687 C C . SER A 1 94 ? -14.558 -5.614 17.775 1.00 76.00 94 SER A C 1
ATOM 689 O O . SER A 1 94 ? -14.463 -4.441 17.423 1.00 76.00 94 SER A O 1
ATOM 691 N N . GLU A 1 95 ? -13.593 -6.241 18.456 1.00 80.62 95 GLU A N 1
ATOM 692 C CA . GLU A 1 95 ? -12.278 -5.641 18.730 1.00 80.62 95 GLU A CA 1
ATOM 693 C C . GLU A 1 95 ? -11.301 -5.825 17.558 1.00 80.62 95 GLU A C 1
ATOM 695 O O . GLU A 1 95 ? -10.229 -5.218 17.534 1.00 80.62 95 GLU A O 1
ATOM 700 N N . LYS A 1 96 ? -11.659 -6.652 16.565 1.00 82.81 96 LYS A N 1
ATOM 701 C CA . LYS A 1 96 ? -10.872 -6.855 15.347 1.00 82.81 96 LYS A CA 1
ATOM 702 C C . LYS A 1 96 ? -11.487 -6.124 14.165 1.00 82.81 96 LYS A C 1
ATOM 704 O O . LYS A 1 96 ? -12.698 -6.131 13.941 1.00 82.81 96 LYS A O 1
ATOM 709 N N . HIS A 1 97 ? -10.613 -5.554 13.345 1.00 85.06 97 HIS A N 1
ATOM 710 C CA . HIS A 1 97 ? -10.998 -4.744 12.198 1.00 85.06 97 HIS A CA 1
ATOM 711 C C . HIS A 1 97 ? -10.264 -5.207 10.940 1.00 85.06 97 HIS A C 1
ATOM 713 O O . HIS A 1 97 ? -9.082 -5.554 10.982 1.00 85.06 97 HIS A O 1
ATOM 719 N N . ILE A 1 98 ? -10.970 -5.197 9.814 1.00 88.94 98 ILE A N 1
ATOM 720 C CA . ILE A 1 98 ? -10.427 -5.448 8.483 1.00 88.94 98 ILE A CA 1
ATOM 721 C C . ILE A 1 98 ? -10.231 -4.095 7.812 1.00 88.94 98 ILE A C 1
ATOM 723 O O . ILE A 1 98 ? -11.198 -3.372 7.573 1.00 88.94 98 ILE A O 1
ATOM 727 N N . VAL A 1 99 ? -8.977 -3.776 7.496 1.00 89.50 99 VAL A N 1
ATOM 728 C CA . VAL A 1 99 ? -8.613 -2.608 6.692 1.00 89.50 99 VAL A CA 1
ATOM 729 C C . VAL A 1 99 ? -8.446 -3.064 5.247 1.00 89.50 99 VAL A C 1
ATOM 731 O O . VAL A 1 99 ? -7.553 -3.852 4.937 1.00 89.50 99 VAL A O 1
ATOM 734 N N . THR A 1 100 ? -9.311 -2.582 4.362 1.00 90.69 100 THR A N 1
ATOM 735 C CA . THR A 1 100 ? -9.257 -2.863 2.926 1.00 90.69 100 THR A CA 1
ATOM 736 C C . THR A 1 100 ? -8.710 -1.649 2.196 1.00 90.69 100 THR A C 1
ATOM 738 O O . THR A 1 100 ? -9.279 -0.563 2.283 1.00 90.69 100 THR A O 1
ATOM 741 N N . VAL A 1 101 ? -7.624 -1.843 1.451 1.00 88.44 101 VAL A N 1
ATOM 742 C CA . VAL A 1 101 ? -7.038 -0.820 0.581 1.00 88.44 101 VAL A CA 1
ATOM 743 C C . VAL A 1 101 ? -7.252 -1.238 -0.867 1.00 88.44 101 VAL A C 1
ATOM 745 O O . VAL A 1 101 ? -6.839 -2.329 -1.258 1.00 88.44 101 VAL A O 1
ATOM 748 N N . SER A 1 102 ? -7.896 -0.377 -1.650 1.00 87.94 102 SER A N 1
ATOM 749 C CA . SER A 1 102 ? -8.161 -0.611 -3.074 1.00 87.94 102 SER A CA 1
ATOM 750 C C . SER A 1 102 ? -7.447 0.444 -3.908 1.00 87.94 102 SER A C 1
ATOM 752 O O . SER A 1 102 ? -7.711 1.629 -3.730 1.00 87.94 102 SER A O 1
ATOM 754 N N . TYR A 1 103 ? -6.560 0.026 -4.812 1.00 85.06 103 TYR A N 1
ATOM 755 C CA . TYR A 1 103 ? -5.889 0.925 -5.757 1.00 85.06 103 TYR A CA 1
ATOM 756 C C . TYR A 1 103 ? -6.765 1.174 -6.990 1.00 85.06 103 TYR A C 1
ATOM 758 O O . TYR A 1 103 ? -7.544 0.299 -7.375 1.00 85.06 103 TYR A O 1
ATOM 766 N N . ARG A 1 104 ? -6.636 2.358 -7.592 1.00 74.00 104 ARG A N 1
ATOM 767 C CA . ARG A 1 104 ? -7.288 2.729 -8.858 1.00 74.00 104 ARG A CA 1
ATOM 768 C C . ARG A 1 104 ? -6.282 2.805 -9.998 1.00 74.00 104 ARG A C 1
ATOM 770 O O . ARG A 1 104 ? -5.111 3.142 -9.715 1.00 74.00 104 ARG A O 1
#

Foldseek 3Di:
DVVVVVVVVVVVVVVVVVVVVVVPCDDDDDDDDDDDDFDDWDWDDDQQKIKIWGCPPNDIDIWIWGQDLVRDTPTDHDDPPQWDWGKDADPVDNSDIDIDTGGD

InterPro domains:
  IPR059806 YmdA, beta-sandwich domain [PF27184] (31-104)

Radius of gyration: 34.41 Å; chains: 1; bounding box: 60×54×85 Å